Protein AF-T1AFM9-F1 (afdb_monomer)

pLDDT: mean 95.38, std 7.06, range [41.72, 98.5]

Foldseek 3Di:
DAADQVQQWWAAPQFIWHDDPNDIDGQLPDPCQCVPPPHHDNGRNVQVVVVVVDVFAEAEQHPVCVVVVNSVVSVVVCVVVVGPYYHYTDNDD

InterPro domains:
  IPR010737 Four-carbon acid sugar kinase, N-terminal domain [PF07005] (3-93)
  IPR037051 Four-carbon acid sugar kinase, N-terminal domain superfamily [G3DSA:3.40.50.10840] (1-93)

Nearest PDB structures (foldseek):
  5dmh-assembly2_B  TM=8.784E-01  e=3.897E-06  Cupriavidus necator H16
  1yzy-assembly2_B  TM=8.807E-01  e=3.113E-05  Haemophilus influenzae
  4xfm-assembly1_A  TM=8.669E-01  e=5.946E-04  Pectobacterium atrosepticum SCRI1043
  7ct6-assembly1_B-2  TM=3.939E-01  e=8.656E+00  Deinococcus metallilatus

Secondary structure (DSSP, 8-state):
---BGGGTEEEETTEEEEEETTEEEEGGG-TTTTT-SSS-----BHHHHHHTT----EEEE-HHHHHTT-HHHHHHHHHHTT-SEEEE-BS--

Sequence (93 aa):
MVAAPHLGRYLVFGNLFAVASGVVHRIDRHPTMRSHPVTPMYEADLRRHLA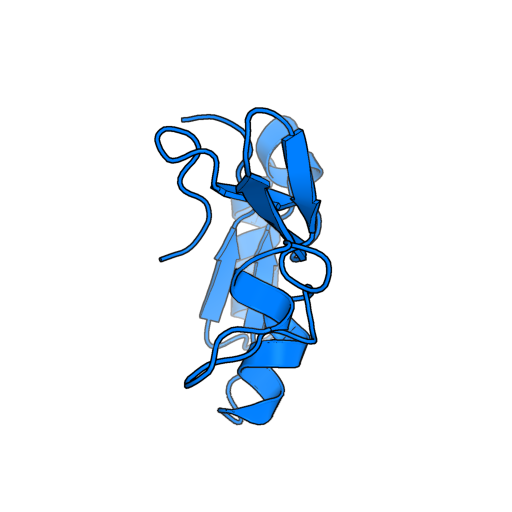AQTALRIGSVELPALARGTANDVLAACVAAGDQAVLFDGVSE

Radius of gyration: 14.0 Å; Cα contacts (8 Å, |Δi|>4): 162; chains: 1; bounding box: 30×32×34 Å

Solvent-accessible surface area (backbone atoms only — not comparable to full-atom values): 5201 Å² total; per-residue (Å²): 136,72,48,40,43,96,75,42,21,30,20,56,80,53,27,36,30,35,56,55,98,91,40,82,26,49,34,38,69,22,84,62,41,37,66,31,95,87,68,52,27,80,58,30,41,49,61,64,51,46,51,77,76,41,90,68,44,65,34,67,39,37,54,73,34,56,77,68,70,43,36,66,60,46,48,51,50,30,52,73,71,62,35,76,44,70,48,58,35,26,77,61,133

Organism: NCBI:txid410659

Mean predicted aligned error: 2.84 Å

Structure (mmCIF, N/CA/C/O backbone):
data_AF-T1AFM9-F1
#
_entry.id   AF-T1AFM9-F1
#
loop_
_atom_site.group_PDB
_atom_site.id
_atom_site.type_symbol
_atom_site.label_atom_id
_atom_site.label_alt_id
_atom_site.label_comp_id
_atom_site.label_asym_id
_atom_site.label_entity_id
_atom_site.label_seq_id
_atom_site.pdbx_PDB_ins_code
_atom_site.Cartn_x
_atom_site.Cartn_y
_atom_site.Cartn_z
_atom_site.occupancy
_atom_site.B_iso_or_equiv
_atom_site.auth_seq_id
_atom_site.auth_comp_id
_atom_site.auth_asym_id
_atom_site.auth_atom_id
_atom_site.pdbx_PDB_model_num
ATOM 1 N N . MET A 1 1 ? 2.973 -7.941 3.080 1.00 41.72 1 MET A N 1
ATOM 2 C CA . MET A 1 1 ? 4.171 -7.079 3.077 1.00 41.72 1 MET A CA 1
ATOM 3 C C . MET A 1 1 ? 3.763 -5.736 2.499 1.00 41.72 1 MET A C 1
ATOM 5 O O . MET A 1 1 ? 3.405 -5.684 1.328 1.00 41.72 1 MET A O 1
ATOM 9 N N . VAL A 1 2 ? 3.696 -4.714 3.354 1.00 66.62 2 VAL A N 1
ATOM 10 C CA . VAL A 1 2 ? 3.504 -3.299 2.974 1.00 66.62 2 VAL A CA 1
ATOM 11 C C . VAL A 1 2 ? 4.869 -2.742 2.502 1.00 66.62 2 VAL A C 1
ATOM 13 O O . VAL A 1 2 ? 5.789 -3.550 2.375 1.00 66.62 2 VAL A O 1
ATOM 16 N N . ALA A 1 3 ? 4.985 -1.457 2.131 1.00 78.75 3 ALA A N 1
ATOM 17 C CA . ALA A 1 3 ? 6.165 -0.833 1.506 1.00 78.75 3 ALA A CA 1
ATOM 18 C C . ALA A 1 3 ? 7.515 -1.464 1.911 1.00 78.75 3 ALA A C 1
ATOM 20 O O . ALA A 1 3 ? 7.786 -1.689 3.087 1.00 78.75 3 ALA A O 1
ATOM 21 N N . ALA A 1 4 ? 8.367 -1.734 0.921 1.00 92.00 4 ALA A N 1
ATOM 22 C CA . ALA A 1 4 ? 9.714 -2.268 1.109 1.00 92.00 4 ALA A CA 1
ATOM 23 C C . ALA A 1 4 ? 10.687 -1.450 0.243 1.00 92.00 4 ALA A C 1
ATOM 25 O O . ALA A 1 4 ? 11.028 -1.874 -0.868 1.00 92.00 4 ALA A O 1
ATOM 26 N N . PRO A 1 5 ? 11.096 -0.256 0.708 1.00 91.50 5 PRO A N 1
ATOM 27 C CA . PRO A 1 5 ? 11.875 0.691 -0.093 1.00 91.50 5 PRO A CA 1
ATOM 28 C C . PRO A 1 5 ? 13.205 0.129 -0.597 1.00 91.50 5 PRO A C 1
ATOM 30 O O . PRO A 1 5 ? 13.567 0.371 -1.746 1.00 91.50 5 PRO A O 1
ATOM 33 N N . HIS A 1 6 ? 13.875 -0.710 0.197 1.00 91.56 6 HIS A N 1
ATOM 34 C CA . HIS A 1 6 ? 15.095 -1.423 -0.203 1.00 91.56 6 HIS A CA 1
ATOM 35 C C . HIS A 1 6 ? 14.882 -2.401 -1.380 1.00 91.56 6 HIS A C 1
ATOM 37 O O . HIS A 1 6 ? 15.833 -2.741 -2.077 1.00 91.56 6 HIS A O 1
ATOM 43 N N . LEU A 1 7 ? 13.639 -2.828 -1.645 1.00 93.69 7 LEU A N 1
ATOM 44 C CA . LEU A 1 7 ? 13.248 -3.621 -2.822 1.00 93.69 7 LEU A CA 1
ATOM 45 C C . LEU A 1 7 ? 12.597 -2.771 -3.925 1.00 93.69 7 LEU A C 1
ATOM 47 O O . LEU A 1 7 ? 11.987 -3.323 -4.844 1.00 93.69 7 LEU A O 1
ATOM 51 N N . GLY A 1 8 ? 12.646 -1.441 -3.817 1.00 95.56 8 GLY A N 1
ATOM 52 C CA . GLY A 1 8 ? 11.980 -0.533 -4.748 1.00 95.56 8 GLY A CA 1
ATOM 53 C C . GLY A 1 8 ? 10.454 -0.634 -4.708 1.00 95.56 8 GLY A C 1
ATOM 54 O O . GLY A 1 8 ? 9.812 -0.464 -5.742 1.00 95.56 8 GLY A O 1
ATOM 55 N N . ARG A 1 9 ? 9.864 -0.969 -3.551 1.00 96.69 9 ARG A N 1
ATOM 56 C CA . ARG A 1 9 ? 8.408 -1.028 -3.352 1.00 96.69 9 ARG A CA 1
ATOM 57 C C . ARG A 1 9 ? 7.975 0.078 -2.408 1.00 96.69 9 ARG A C 1
ATOM 59 O O . ARG A 1 9 ? 8.432 0.121 -1.269 1.00 96.69 9 ARG A O 1
ATOM 66 N N . TYR A 1 10 ? 7.051 0.912 -2.853 1.00 97.50 10 TYR A N 1
ATOM 67 C CA . TYR A 1 10 ? 6.620 2.094 -2.113 1.00 97.50 10 TYR A CA 1
ATOM 68 C C . TYR A 1 10 ? 5.108 2.097 -1.958 1.00 97.50 10 TYR A C 1
ATOM 70 O O . TYR A 1 10 ? 4.393 1.643 -2.853 1.00 97.50 10 TYR A O 1
ATOM 78 N N . LEU A 1 11 ? 4.625 2.625 -0.840 1.00 97.31 11 LEU A N 1
ATOM 79 C CA . LEU A 1 11 ? 3.206 2.878 -0.631 1.00 97.31 11 LEU A CA 1
ATOM 80 C C . LEU A 1 11 ? 3.007 4.372 -0.403 1.00 97.31 11 LEU A C 1
ATOM 82 O O . LEU A 1 11 ? 3.641 4.950 0.478 1.00 97.31 11 LEU A O 1
ATOM 86 N N . VAL A 1 12 ? 2.171 4.989 -1.234 1.00 97.19 12 VAL A N 1
ATOM 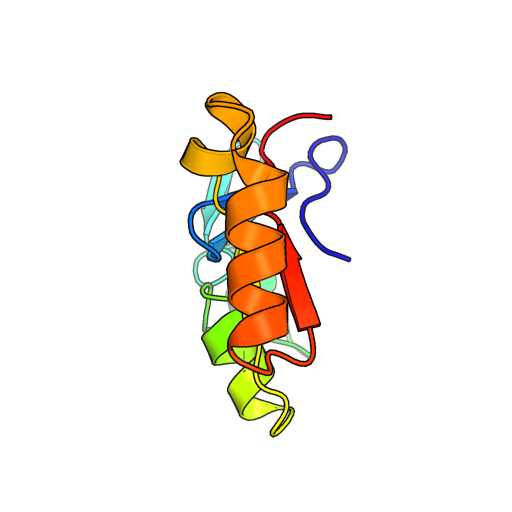87 C CA . VAL A 1 12 ? 1.903 6.429 -1.192 1.00 97.19 12 VAL A CA 1
ATOM 88 C C . VAL A 1 12 ? 0.408 6.649 -1.352 1.00 97.19 12 VAL A C 1
ATOM 90 O O . VAL A 1 12 ? -0.166 6.253 -2.367 1.00 97.19 12 VAL A O 1
ATOM 93 N N . PHE A 1 13 ? -0.225 7.262 -0.355 1.00 97.25 13 PHE A N 1
ATOM 94 C CA . PHE A 1 13 ? -1.673 7.444 -0.261 1.00 97.25 13 PHE A CA 1
ATOM 95 C C . PHE A 1 13 ? -2.425 6.122 -0.491 1.00 97.25 13 PHE A C 1
ATOM 97 O O . PHE A 1 13 ? -3.342 6.035 -1.313 1.00 97.25 13 PHE A O 1
ATOM 104 N N . GLY A 1 14 ? -1.936 5.042 0.133 1.00 96.56 14 GLY A N 1
ATOM 105 C CA . GLY A 1 14 ? -2.479 3.686 -0.010 1.00 96.56 14 GLY A CA 1
ATOM 106 C C . GLY A 1 14 ? -2.257 3.017 -1.374 1.00 96.56 14 GLY A C 1
ATOM 107 O O . GLY A 1 14 ? -2.656 1.865 -1.553 1.00 96.56 14 GLY A O 1
ATOM 108 N N . ASN A 1 15 ? -1.617 3.694 -2.333 1.00 97.94 15 ASN A N 1
ATOM 109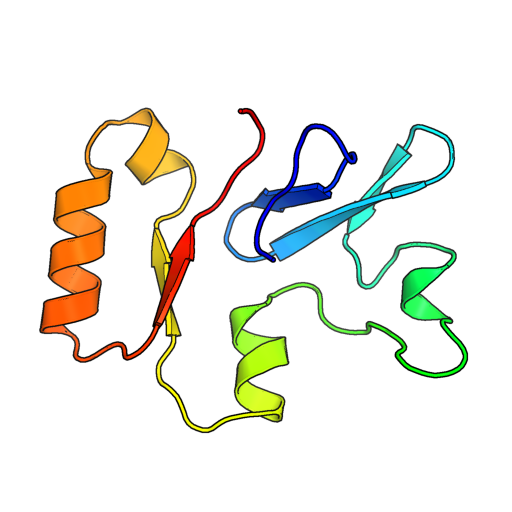 C CA . ASN A 1 15 ? -1.326 3.143 -3.654 1.00 97.94 15 ASN A CA 1
ATOM 110 C C . ASN A 1 15 ? 0.045 2.465 -3.669 1.00 97.94 15 ASN A C 1
ATOM 112 O O . ASN A 1 15 ? 1.041 3.068 -3.266 1.00 97.94 15 ASN A O 1
ATOM 116 N N . LEU A 1 16 ? 0.104 1.226 -4.163 1.00 97.69 16 LEU A N 1
ATOM 117 C CA . LEU A 1 16 ? 1.340 0.455 -4.284 1.00 97.69 16 LEU A CA 1
ATOM 118 C C . LEU A 1 16 ? 2.090 0.795 -5.577 1.00 97.69 16 LEU A C 1
ATOM 120 O O . LEU A 1 16 ? 1.5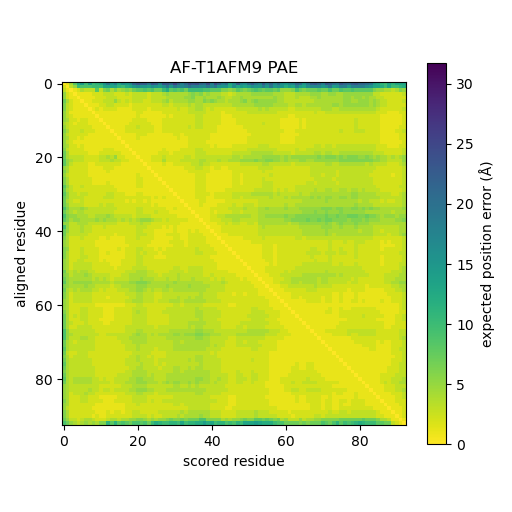41 0.746 -6.682 1.00 97.69 16 LEU A O 1
ATOM 124 N N . PHE A 1 17 ? 3.381 1.061 -5.423 1.00 98.00 17 PHE A N 1
ATOM 125 C CA . PHE A 1 17 ? 4.337 1.283 -6.496 1.00 98.00 17 PHE A CA 1
ATOM 126 C C . PHE A 1 17 ? 5.478 0.269 -6.413 1.00 98.00 17 PHE A C 1
ATOM 128 O O . PHE A 1 17 ? 5.853 -0.171 -5.324 1.00 98.00 17 PHE A O 1
ATOM 135 N N . ALA A 1 18 ? 6.044 -0.088 -7.563 1.00 97.56 18 ALA A N 1
ATOM 136 C CA . ALA A 1 18 ? 7.197 -0.973 -7.665 1.00 97.56 18 ALA A CA 1
ATOM 137 C C . ALA A 1 18 ? 8.118 -0.555 -8.821 1.00 97.56 18 ALA A C 1
ATOM 139 O O . ALA A 1 18 ? 7.649 -0.055 -9.848 1.00 97.56 18 ALA A O 1
ATOM 140 N N . VAL A 1 19 ? 9.425 -0.760 -8.650 1.00 97.75 19 VAL A N 1
ATOM 141 C CA . VAL A 1 19 ? 10.437 -0.466 -9.673 1.00 97.75 19 VAL A CA 1
ATOM 142 C C . VAL A 1 19 ? 10.511 -1.581 -10.720 1.00 97.75 19 VAL A C 1
ATOM 144 O O . VAL A 1 19 ? 10.661 -2.751 -10.379 1.00 97.75 19 VAL A O 1
ATOM 147 N N . ALA A 1 20 ? 10.507 -1.197 -11.998 1.00 96.88 20 ALA A N 1
ATOM 148 C CA . ALA A 1 20 ? 10.895 -2.038 -13.127 1.00 96.88 20 ALA A CA 1
ATOM 149 C C . ALA A 1 20 ? 11.928 -1.297 -13.976 1.00 96.88 20 ALA A C 1
ATOM 151 O O . ALA A 1 20 ? 11.701 -0.156 -14.368 1.00 96.88 20 ALA A O 1
ATOM 152 N N . SER A 1 21 ? 13.064 -1.937 -14.262 1.00 95.19 21 SER A N 1
ATOM 153 C CA . SER A 1 21 ? 14.123 -1.356 -15.105 1.00 95.19 21 SER A CA 1
ATOM 154 C C . SER A 1 21 ? 14.543 0.064 -14.678 1.00 95.19 21 SER A C 1
ATOM 156 O O . SER A 1 21 ? 14.761 0.933 -15.516 1.00 95.19 21 SER A O 1
ATOM 158 N N . GLY A 1 22 ? 14.613 0.312 -13.364 1.00 95.88 22 GLY A N 1
ATOM 159 C CA . GLY A 1 22 ? 14.980 1.613 -12.789 1.00 95.88 22 GLY A CA 1
ATOM 160 C C . GLY A 1 22 ? 13.863 2.665 -12.761 1.00 95.88 22 GLY A C 1
ATOM 161 O O . GLY A 1 22 ? 14.088 3.759 -12.254 1.00 95.88 22 GLY A O 1
ATOM 162 N N . VAL A 1 23 ? 12.661 2.353 -13.253 1.00 97.75 23 VAL A N 1
ATOM 163 C CA . VAL A 1 23 ? 11.513 3.270 -13.271 1.00 97.75 23 VAL A CA 1
ATOM 164 C C . VAL A 1 23 ? 10.462 2.823 -12.262 1.00 97.75 23 VAL A C 1
ATOM 166 O O . VAL A 1 23 ? 10.122 1.645 -12.181 1.00 97.75 23 VAL A O 1
ATOM 169 N N . VAL A 1 24 ? 9.926 3.766 -11.487 1.00 97.94 24 VAL A N 1
ATOM 170 C CA . VAL A 1 24 ? 8.826 3.504 -10.551 1.00 97.94 24 VAL A CA 1
ATOM 171 C C . VAL A 1 24 ? 7.501 3.484 -11.309 1.00 97.94 24 VAL A C 1
ATOM 173 O O . VAL A 1 24 ? 7.125 4.461 -11.955 1.00 97.94 24 VAL A O 1
ATOM 176 N N . HIS A 1 25 ? 6.756 2.390 -11.181 1.00 98.31 25 HIS A N 1
ATOM 177 C CA . HIS A 1 25 ? 5.412 2.247 -11.733 1.00 98.31 25 HIS A CA 1
ATOM 178 C C . HIS A 1 25 ? 4.399 2.065 -10.609 1.00 98.31 25 HIS A C 1
ATOM 180 O O . HIS A 1 25 ? 4.680 1.371 -9.632 1.00 98.31 25 HIS A O 1
ATOM 186 N N . ARG A 1 26 ? 3.179 2.592 -10.776 1.00 98.06 26 ARG A N 1
ATOM 187 C CA . ARG A 1 26 ? 2.041 2.042 -10.025 1.00 98.06 26 ARG A CA 1
ATOM 188 C C . ARG A 1 26 ? 1.902 0.563 -10.366 1.00 98.06 26 ARG A C 1
ATOM 190 O O . ARG A 1 26 ? 2.085 0.187 -11.526 1.00 98.06 26 ARG A O 1
ATOM 197 N N . ILE A 1 27 ? 1.571 -0.263 -9.381 1.00 97.81 27 ILE A N 1
ATOM 198 C CA . ILE A 1 27 ? 1.553 -1.721 -9.548 1.00 97.81 27 ILE A CA 1
ATOM 199 C C . ILE A 1 27 ? 0.581 -2.176 -10.651 1.00 97.81 27 ILE A C 1
ATOM 201 O O . ILE A 1 27 ? 0.886 -3.117 -11.378 1.00 97.81 27 ILE A O 1
ATOM 205 N N . ASP A 1 28 ? -0.519 -1.442 -10.851 1.00 97.69 28 ASP A N 1
ATOM 206 C CA . ASP A 1 28 ? -1.521 -1.671 -11.900 1.00 97.69 28 ASP A CA 1
ATOM 207 C C . ASP A 1 28 ? -1.052 -1.303 -13.319 1.00 97.69 28 ASP A C 1
ATOM 209 O O . ASP A 1 28 ? -1.696 -1.642 -14.312 1.00 97.69 28 ASP A O 1
ATOM 213 N N . ARG A 1 29 ? 0.086 -0.612 -13.434 1.00 97.94 29 ARG A N 1
ATOM 214 C CA . ARG A 1 29 ? 0.744 -0.234 -14.696 1.00 97.94 29 ARG A CA 1
ATOM 215 C C . ARG A 1 29 ? 2.135 -0.841 -14.851 1.00 97.94 29 ARG A C 1
ATOM 217 O O . ARG A 1 29 ? 2.794 -0.599 -15.859 1.00 97.94 29 ARG A O 1
ATOM 224 N N . HIS A 1 30 ? 2.594 -1.602 -13.865 1.00 98.06 30 HIS A N 1
ATOM 225 C CA . HIS A 1 30 ? 3.908 -2.222 -13.884 1.00 98.06 30 HIS A CA 1
ATOM 226 C C . HIS A 1 30 ? 3.960 -3.294 -14.987 1.00 98.06 30 HIS A C 1
ATOM 228 O O . HIS A 1 30 ? 3.058 -4.136 -15.045 1.00 98.06 30 HIS A O 1
ATOM 234 N N . PRO A 1 31 ? 5.015 -3.325 -15.827 1.00 97.12 31 PRO A N 1
ATOM 235 C CA . PRO A 1 31 ? 5.062 -4.166 -17.028 1.00 97.12 31 PRO A CA 1
ATOM 236 C C . PRO A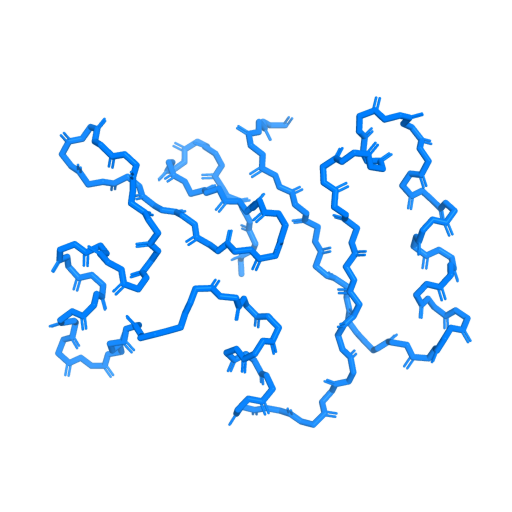 1 31 ? 4.874 -5.658 -16.723 1.00 97.12 31 PRO A C 1
ATOM 238 O O . PRO A 1 31 ? 4.124 -6.339 -17.412 1.00 97.12 31 PRO A O 1
ATOM 241 N N . THR A 1 32 ? 5.493 -6.148 -15.644 1.00 96.31 32 THR A N 1
ATOM 242 C CA . THR A 1 32 ? 5.325 -7.536 -15.185 1.00 96.31 32 THR A CA 1
ATOM 243 C C . THR A 1 32 ? 4.033 -7.767 -14.396 1.00 96.31 32 THR A C 1
ATOM 245 O O . THR A 1 32 ? 3.315 -8.717 -14.679 1.00 96.31 32 THR A O 1
ATOM 248 N N . MET A 1 33 ? 3.717 -6.927 -13.402 1.00 97.06 33 MET A N 1
ATOM 249 C CA . MET A 1 33 ? 2.636 -7.217 -12.450 1.00 97.06 33 MET A CA 1
ATOM 250 C C . MET A 1 33 ? 1.240 -7.045 -13.044 1.00 97.06 33 MET A C 1
ATOM 252 O O . MET A 1 33 ? 0.359 -7.834 -12.721 1.00 97.06 33 MET A O 1
ATOM 256 N N . ARG A 1 34 ? 1.033 -6.087 -13.956 1.00 96.94 34 ARG A N 1
ATOM 257 C CA . ARG A 1 34 ? -0.256 -5.919 -14.648 1.00 96.94 34 ARG A CA 1
ATOM 258 C C . ARG A 1 34 ? -0.625 -7.139 -15.497 1.00 96.94 34 ARG A C 1
ATOM 260 O O . ARG A 1 34 ? -1.793 -7.501 -15.582 1.00 96.94 34 ARG A O 1
ATOM 267 N N . SER A 1 35 ? 0.375 -7.761 -16.117 1.00 96.25 35 SER A N 1
ATOM 268 C CA . SER A 1 35 ? 0.215 -8.895 -17.036 1.00 96.25 35 SER A CA 1
ATOM 269 C C . SER A 1 35 ? 0.678 -10.219 -16.422 1.00 96.25 35 SER A C 1
ATOM 271 O O . SER A 1 35 ? 0.965 -11.165 -17.154 1.00 96.25 35 SER A O 1
ATOM 273 N N . HIS A 1 36 ? 0.803 -10.290 -15.091 1.00 96.38 36 HIS A N 1
ATOM 274 C CA . HIS A 1 36 ? 1.311 -11.487 -14.430 1.00 96.38 36 HIS A CA 1
ATOM 275 C C . HIS A 1 36 ? 0.367 -12.671 -14.705 1.00 96.38 36 HIS A C 1
ATOM 277 O O . HIS A 1 36 ? -0.838 -12.531 -14.496 1.00 96.38 36 HIS A O 1
ATOM 283 N N . PRO A 1 37 ? 0.874 -13.840 -15.136 1.00 95.38 37 PRO A N 1
ATOM 284 C CA . PRO A 1 37 ? 0.026 -14.928 -15.629 1.00 95.38 37 PRO A CA 1
ATOM 285 C C . PRO A 1 37 ? -0.852 -15.571 -14.548 1.00 95.38 37 PRO A C 1
ATOM 287 O O . PRO A 1 37 ? -1.836 -16.224 -14.875 1.00 95.38 37 PRO A O 1
ATOM 290 N N . VAL A 1 38 ? -0.498 -15.402 -13.270 1.00 96.81 38 VAL A N 1
ATOM 291 C CA . VAL A 1 38 ? -1.208 -16.025 -12.138 1.00 96.81 38 VAL A CA 1
ATOM 292 C C . VAL A 1 38 ? -1.915 -14.996 -11.258 1.00 96.81 38 VAL A C 1
ATOM 294 O O . VAL A 1 38 ? -2.991 -15.252 -10.734 1.00 96.81 38 VAL A O 1
ATOM 297 N N . THR A 1 39 ? -1.314 -13.821 -11.080 1.00 93.62 39 THR A N 1
ATOM 298 C CA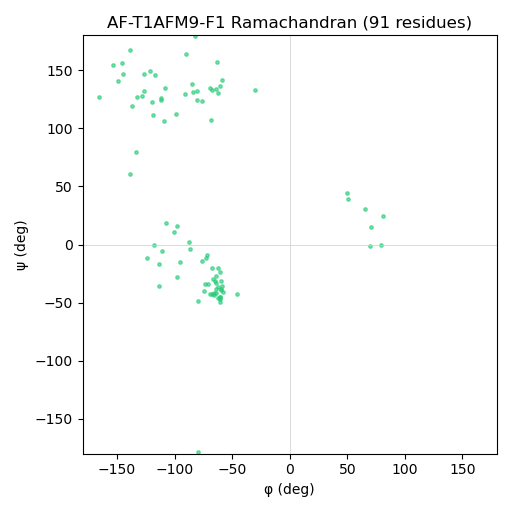 . THR A 1 39 ? -1.759 -12.812 -10.102 1.00 93.62 39 THR A CA 1
ATOM 299 C C . THR A 1 39 ? -1.673 -11.413 -10.707 1.00 93.62 39 THR A C 1
ATOM 301 O O . THR A 1 39 ? -0.869 -10.592 -10.250 1.00 93.62 39 THR A O 1
ATOM 304 N N . PRO A 1 40 ? -2.413 -11.148 -11.795 1.00 95.56 40 PRO A N 1
ATOM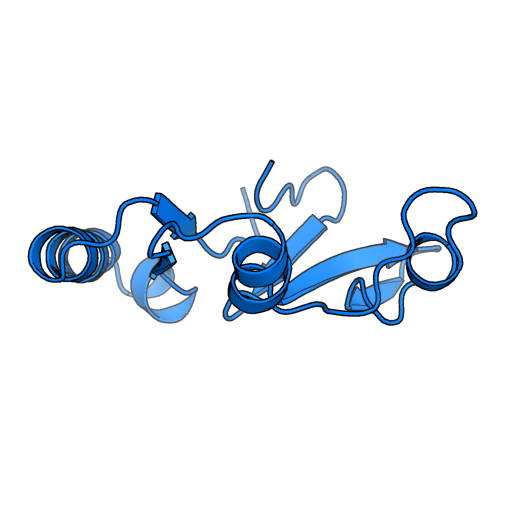 305 C CA . PRO A 1 40 ? -2.364 -9.848 -12.430 1.00 95.56 40 PRO A CA 1
ATOM 306 C C . PRO A 1 40 ? -2.897 -8.771 -11.477 1.00 95.56 40 PRO A C 1
ATOM 308 O O . PRO A 1 40 ? -3.938 -8.933 -10.841 1.00 95.56 40 PRO A O 1
ATOM 311 N N . MET A 1 41 ? -2.171 -7.662 -11.373 1.00 96.62 41 MET A N 1
ATOM 312 C CA . MET A 1 41 ? -2.560 -6.511 -10.564 1.00 96.62 41 MET A CA 1
ATOM 313 C C . MET A 1 41 ? -3.196 -5.452 -11.458 1.00 96.62 41 MET A C 1
ATOM 315 O O . MET A 1 41 ? -2.518 -4.849 -12.285 1.00 96.62 41 MET A O 1
ATOM 319 N N . TYR A 1 42 ? -4.495 -5.215 -11.281 1.00 96.81 42 TYR A N 1
ATOM 320 C CA . TYR A 1 42 ? -5.252 -4.181 -12.004 1.00 96.81 42 TYR A CA 1
ATOM 321 C C . TYR A 1 42 ? -5.689 -3.010 -11.117 1.00 96.81 42 TYR A C 1
ATOM 323 O O . TYR A 1 42 ? -6.236 -2.032 -11.615 1.00 96.81 42 TYR A O 1
ATOM 331 N N . GLU A 1 43 ? -5.450 -3.111 -9.812 1.00 97.50 43 GLU A N 1
ATOM 332 C CA . GLU A 1 43 ? -5.760 -2.087 -8.819 1.00 97.50 43 GLU A CA 1
ATOM 333 C C . GLU A 1 43 ? -4.486 -1.785 -8.029 1.00 97.50 43 GLU A C 1
ATOM 335 O O . GLU A 1 43 ? -3.784 -2.703 -7.601 1.00 97.50 43 GLU A O 1
ATOM 340 N N . ALA A 1 44 ? -4.177 -0.500 -7.874 1.00 97.69 44 ALA A N 1
ATOM 341 C CA . ALA A 1 44 ? -3.026 -0.038 -7.114 1.00 97.69 44 ALA A CA 1
ATOM 342 C C . ALA A 1 44 ? -3.386 0.393 -5.694 1.00 97.69 44 ALA A C 1
ATOM 344 O O . ALA A 1 44 ? -2.533 0.276 -4.816 1.00 97.69 44 ALA A O 1
ATOM 345 N N . ASP A 1 45 ? -4.615 0.857 -5.456 1.00 97.19 45 ASP A N 1
ATOM 346 C CA . ASP A 1 45 ? -5.116 1.148 -4.115 1.00 97.19 45 ASP A CA 1
ATOM 347 C C . ASP A 1 45 ? -5.278 -0.168 -3.346 1.00 97.19 45 ASP A C 1
ATOM 349 O O . ASP A 1 45 ? -6.188 -0.966 -3.599 1.00 97.19 45 ASP A O 1
ATOM 353 N N . LEU A 1 46 ? -4.385 -0.403 -2.384 1.00 95.69 46 LEU A N 1
ATOM 354 C CA . LEU A 1 46 ? -4.376 -1.649 -1.625 1.00 95.69 46 LEU A CA 1
ATOM 355 C C . LEU A 1 46 ? -5.640 -1.839 -0.792 1.00 95.69 46 LEU A C 1
ATOM 357 O O . LEU A 1 46 ? -6.025 -2.981 -0.560 1.00 95.69 46 LEU A O 1
ATOM 361 N N . ARG A 1 47 ? -6.321 -0.768 -0.369 1.00 95.06 47 ARG A N 1
ATOM 362 C CA . ARG A 1 47 ? -7.573 -0.911 0.386 1.00 95.06 47 ARG A CA 1
ATOM 363 C C . ARG A 1 47 ? -8.671 -1.451 -0.514 1.00 95.06 47 ARG A C 1
ATOM 365 O O . ARG A 1 47 ? -9.380 -2.366 -0.110 1.00 95.06 47 ARG A O 1
ATOM 372 N N . ARG A 1 48 ? -8.772 -0.952 -1.749 1.00 96.06 48 ARG A N 1
ATOM 373 C CA . ARG A 1 48 ? -9.723 -1.477 -2.744 1.00 96.06 48 ARG A CA 1
ATOM 374 C C . ARG A 1 48 ? -9.382 -2.900 -3.159 1.00 96.06 48 ARG A C 1
ATOM 376 O O . ARG A 1 48 ? -10.270 -3.744 -3.218 1.00 96.06 48 ARG A O 1
ATOM 383 N N . HIS A 1 49 ? -8.101 -3.175 -3.402 1.00 95.81 49 HIS A N 1
ATOM 384 C CA . HIS A 1 49 ? -7.646 -4.513 -3.762 1.00 95.81 49 HIS A CA 1
ATOM 385 C C . HIS A 1 49 ? -7.964 -5.538 -2.663 1.00 95.81 49 HIS A C 1
ATOM 387 O O . HIS A 1 49 ? -8.520 -6.596 -2.949 1.00 95.81 49 HIS A O 1
ATOM 393 N N . LEU A 1 50 ? -7.666 -5.213 -1.401 1.00 94.88 50 LEU A N 1
ATOM 394 C CA . LEU A 1 50 ? -7.944 -6.092 -0.265 1.00 94.88 50 LEU A CA 1
ATOM 395 C C . LEU A 1 50 ? -9.444 -6.197 0.034 1.00 94.88 50 LEU A C 1
ATOM 397 O O . LEU A 1 50 ? -9.901 -7.280 0.384 1.00 94.88 50 LEU A O 1
ATOM 401 N N . ALA A 1 51 ? -10.234 -5.139 -0.172 1.00 94.81 51 ALA A N 1
ATOM 402 C CA . ALA A 1 51 ? -11.691 -5.194 -0.015 1.00 94.81 51 ALA A CA 1
ATOM 403 C C . ALA A 1 51 ? -12.365 -6.203 -0.966 1.00 94.81 51 ALA A C 1
ATOM 405 O O . ALA A 1 51 ? -13.440 -6.713 -0.665 1.00 94.81 51 ALA A O 1
ATOM 406 N N . ALA A 1 52 ? -11.732 -6.539 -2.096 1.00 94.56 52 ALA A N 1
ATOM 407 C CA . ALA A 1 52 ? -12.205 -7.608 -2.977 1.00 94.56 52 ALA A CA 1
ATOM 408 C C . ALA A 1 52 ? -11.902 -9.027 -2.444 1.00 94.56 52 ALA A C 1
ATOM 410 O O . ALA A 1 52 ? -12.442 -10.002 -2.959 1.00 94.56 52 ALA A O 1
ATOM 411 N N . GLN A 1 53 ? -11.031 -9.155 -1.439 1.00 95.19 53 GLN A N 1
ATOM 412 C CA . GLN A 1 53 ? -10.550 -10.429 -0.886 1.00 95.19 53 GLN A CA 1
ATOM 413 C C . GLN A 1 53 ? -11.014 -10.667 0.554 1.00 95.19 53 GLN A C 1
ATOM 415 O O . GLN A 1 53 ? -10.930 -11.785 1.058 1.00 95.19 53 GLN A O 1
ATOM 420 N N . THR A 1 54 ? -11.476 -9.624 1.240 1.00 96.19 54 THR A N 1
ATOM 421 C CA . THR A 1 54 ? -11.907 -9.699 2.631 1.00 96.19 54 THR A CA 1
ATOM 422 C C . THR A 1 54 ? -12.934 -8.621 2.963 1.00 96.19 54 THR A C 1
ATOM 424 O O . THR A 1 54 ? -12.956 -7.557 2.353 1.00 96.19 54 THR A O 1
ATOM 427 N N . ALA A 1 55 ? -13.765 -8.887 3.972 1.00 96.25 55 ALA A N 1
ATOM 428 C CA . ALA A 1 55 ? -14.720 -7.925 4.523 1.00 96.25 55 ALA A CA 1
ATOM 429 C C . ALA A 1 55 ? -14.116 -7.040 5.631 1.00 96.25 55 ALA A C 1
ATOM 431 O O . ALA A 1 55 ? -14.833 -6.242 6.235 1.00 96.25 55 ALA A O 1
ATOM 432 N N . LEU A 1 56 ? -12.822 -7.203 5.938 1.00 96.38 56 LEU A N 1
ATOM 433 C CA . LEU A 1 56 ? -12.162 -6.411 6.973 1.00 96.38 56 LEU A CA 1
ATOM 434 C C . LEU A 1 56 ? -12.209 -4.921 6.632 1.00 96.38 56 LEU A C 1
ATOM 436 O O . LEU A 1 56 ? -11.913 -4.513 5.508 1.00 96.38 56 LEU A O 1
ATOM 440 N N . ARG A 1 57 ? -12.5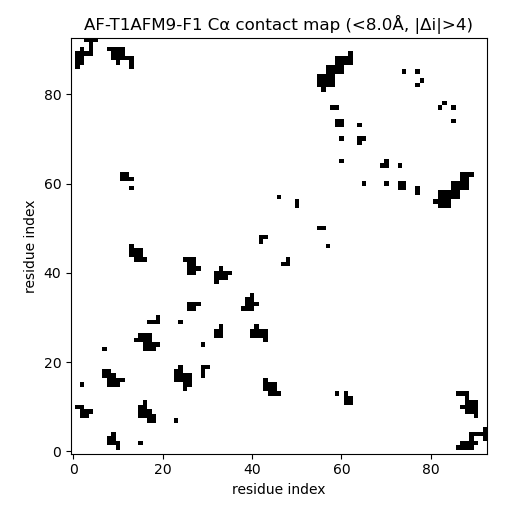08 -4.095 7.634 1.00 95.62 57 ARG A N 1
ATOM 441 C CA . ARG A 1 57 ? -12.340 -2.643 7.522 1.00 95.62 57 ARG A CA 1
ATOM 442 C C . ARG A 1 57 ? -10.863 -2.285 7.642 1.00 95.62 57 ARG A C 1
ATOM 444 O O . ARG A 1 57 ? -10.229 -2.648 8.630 1.00 95.62 57 ARG A O 1
ATOM 451 N N . ILE A 1 58 ? -10.320 -1.593 6.642 1.00 97.06 58 ILE A N 1
ATOM 452 C CA . ILE A 1 58 ? -8.892 -1.266 6.564 1.00 97.06 58 ILE A CA 1
ATOM 453 C C . ILE A 1 58 ? -8.710 0.252 6.570 1.00 97.06 58 ILE A C 1
ATOM 455 O O . ILE A 1 58 ? -9.066 0.930 5.601 1.00 97.06 58 ILE A O 1
ATOM 459 N N . GLY A 1 59 ? -8.137 0.760 7.659 1.00 97.19 59 GLY A N 1
ATOM 460 C CA . GLY A 1 59 ? -7.719 2.150 7.809 1.00 97.19 59 GLY A CA 1
ATOM 461 C C . GLY A 1 59 ? -6.354 2.419 7.175 1.00 97.19 59 GLY A C 1
ATOM 462 O O . GLY A 1 59 ? -5.699 1.516 6.642 1.00 97.19 59 GLY A O 1
ATOM 463 N N . SER A 1 60 ? -5.892 3.665 7.245 1.00 97.25 60 SER A N 1
ATOM 464 C CA . SER A 1 60 ? -4.584 4.048 6.709 1.00 97.25 60 SER A CA 1
ATOM 465 C C . SER A 1 60 ? -3.937 5.196 7.474 1.00 97.25 60 SER A C 1
ATOM 467 O O . SER A 1 60 ? -4.587 6.182 7.808 1.00 97.25 60 SER A O 1
ATOM 469 N N . VAL A 1 61 ? -2.626 5.090 7.663 1.00 97.81 61 VAL A N 1
ATOM 470 C CA . VAL A 1 61 ? -1.734 6.156 8.112 1.00 97.81 61 VAL A CA 1
ATOM 471 C C . VAL A 1 61 ? -0.857 6.550 6.924 1.00 97.81 61 VAL A C 1
ATOM 473 O O . VAL A 1 61 ? 0.035 5.809 6.511 1.00 97.81 61 VAL A O 1
ATOM 476 N N . GLU A 1 62 ? -1.147 7.712 6.346 1.00 97.12 62 GLU A N 1
ATOM 477 C CA . GLU A 1 62 ? -0.500 8.186 5.119 1.00 97.12 62 GLU A CA 1
ATOM 478 C C . GLU A 1 62 ? 0.768 9.013 5.396 1.00 97.12 62 GLU A C 1
ATOM 480 O O . GLU A 1 62 ? 0.968 9.530 6.503 1.00 97.12 62 GLU A O 1
ATOM 485 N N . LEU A 1 63 ? 1.602 9.202 4.363 1.00 96.88 63 LEU A N 1
ATOM 486 C CA . LEU A 1 63 ? 2.874 9.942 4.454 1.00 96.88 63 LEU A CA 1
ATOM 487 C C . LEU A 1 63 ? 2.788 11.283 5.202 1.00 96.88 63 LEU A C 1
ATOM 489 O O . LEU A 1 63 ? 3.687 11.556 5.997 1.00 96.88 63 LEU A O 1
ATOM 493 N N . PRO A 1 64 ? 1.759 12.139 5.016 1.00 97.69 64 PRO A N 1
ATOM 494 C CA . PRO A 1 64 ? 1.734 13.426 5.699 1.00 97.69 64 PRO A CA 1
ATOM 495 C C . PRO A 1 64 ? 1.587 13.306 7.220 1.00 97.69 64 PRO A C 1
ATOM 497 O O . PRO A 1 64 ? 2.084 14.172 7.936 1.00 97.69 64 PRO A O 1
ATOM 500 N N . ALA A 1 65 ? 0.921 12.261 7.721 1.00 97.88 65 ALA A N 1
ATOM 501 C CA . ALA A 1 65 ? 0.804 12.009 9.157 1.00 97.88 65 ALA A CA 1
ATOM 502 C C . ALA A 1 65 ? 2.122 11.481 9.738 1.00 97.88 65 ALA A C 1
ATOM 504 O O . ALA A 1 65 ? 2.544 11.918 10.809 1.00 97.88 65 ALA A O 1
ATOM 505 N N . LEU A 1 66 ? 2.805 10.603 8.997 1.00 95.81 66 LEU A N 1
ATOM 506 C CA . LEU A 1 66 ? 4.142 10.114 9.344 1.00 95.81 66 LEU A CA 1
ATOM 507 C C . LEU A 1 66 ? 5.150 11.270 9.401 1.00 95.81 66 LEU A C 1
ATOM 509 O O . LEU A 1 66 ? 5.822 11.454 10.411 1.00 95.81 66 LEU A O 1
ATOM 513 N N . ALA A 1 67 ? 5.186 12.111 8.365 1.00 96.31 67 ALA A N 1
ATOM 514 C CA . ALA A 1 67 ? 6.113 13.237 8.263 1.00 96.31 67 ALA A CA 1
ATOM 515 C C . ALA A 1 67 ? 5.883 14.322 9.329 1.00 96.31 67 ALA A C 1
ATOM 517 O O . ALA A 1 67 ? 6.827 14.988 9.745 1.00 96.31 67 ALA A O 1
ATOM 518 N N . ARG A 1 68 ? 4.635 14.514 9.775 1.00 97.69 68 ARG A N 1
ATOM 519 C CA . ARG A 1 68 ? 4.286 15.479 10.831 1.00 97.69 68 ARG A CA 1
ATOM 520 C C . ARG A 1 68 ? 4.421 14.922 12.249 1.00 97.69 68 ARG A C 1
ATOM 522 O O . ARG A 1 68 ? 4.199 15.667 13.197 1.00 97.69 68 ARG A O 1
ATOM 529 N N . GLY A 1 69 ? 4.745 13.638 12.407 1.00 97.12 69 GLY A N 1
ATOM 530 C CA . GLY A 1 69 ? 4.783 12.983 13.717 1.00 97.12 69 GLY A CA 1
ATOM 531 C C . GLY A 1 69 ? 3.402 12.759 14.347 1.00 97.12 69 GLY A C 1
ATOM 532 O O . GLY A 1 69 ? 3.319 12.445 15.528 1.00 97.12 69 GLY A O 1
ATOM 533 N N . THR A 1 70 ? 2.317 12.878 13.575 1.00 98.31 70 THR A N 1
ATOM 534 C CA . THR A 1 70 ? 0.927 12.687 14.038 1.00 98.31 70 THR A CA 1
ATOM 535 C C . THR A 1 70 ? 0.393 11.287 13.714 1.00 98.31 70 THR A C 1
ATOM 537 O O . THR A 1 70 ? -0.814 11.053 13.710 1.00 98.31 70 THR A O 1
ATOM 540 N N . ALA A 1 71 ? 1.278 10.341 13.388 1.00 97.62 71 ALA A N 1
ATOM 541 C CA . ALA A 1 71 ? 0.912 8.974 13.022 1.00 97.62 71 ALA A CA 1
ATOM 542 C C . ALA A 1 71 ? 0.140 8.248 14.134 1.00 97.62 71 ALA A C 1
ATOM 544 O O . ALA A 1 71 ? -0.818 7.539 13.842 1.00 97.62 71 ALA A O 1
ATOM 545 N N . ASN A 1 72 ? 0.516 8.469 15.398 1.00 98.38 72 ASN A N 1
ATOM 546 C CA . ASN A 1 72 ? -0.167 7.871 16.547 1.00 98.38 72 ASN A CA 1
ATOM 547 C C . ASN A 1 72 ? -1.615 8.362 16.680 1.00 98.38 72 ASN A C 1
ATOM 549 O O . ASN A 1 72 ? -2.495 7.555 16.965 1.00 98.38 72 ASN A O 1
ATOM 553 N N . ASP A 1 73 ? -1.878 9.644 16.414 1.00 98.50 73 ASP A N 1
ATOM 554 C CA . ASP A 1 73 ? -3.230 10.211 16.482 1.00 98.50 73 ASP A CA 1
ATOM 555 C C . ASP A 1 73 ? -4.126 9.634 15.381 1.00 98.50 73 ASP A C 1
ATOM 557 O O . ASP A 1 73 ? -5.268 9.248 15.630 1.00 98.50 73 ASP A O 1
ATOM 561 N N . VAL A 1 74 ? -3.590 9.514 14.161 1.00 98.44 74 VAL A N 1
ATOM 562 C CA . VAL A 1 74 ? -4.309 8.901 13.033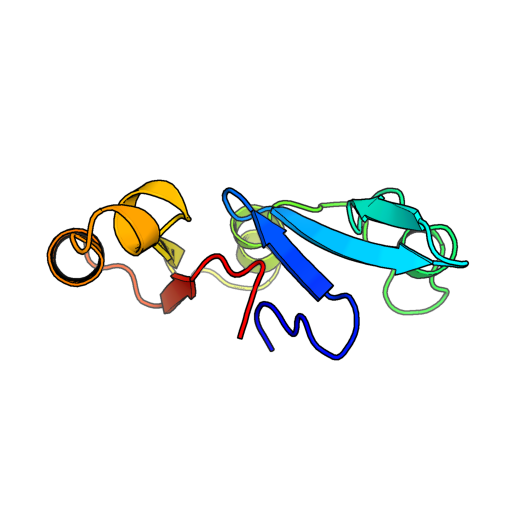 1.00 98.44 74 VAL A CA 1
ATOM 563 C C . VAL A 1 74 ? -4.551 7.414 13.286 1.00 98.44 74 VAL A C 1
ATOM 565 O O . VAL A 1 74 ? -5.655 6.926 13.057 1.00 98.44 74 VAL A O 1
ATOM 568 N N . LEU A 1 75 ? -3.559 6.695 13.817 1.00 98.50 75 LEU A N 1
ATOM 569 C CA . LEU A 1 75 ? -3.715 5.293 14.198 1.00 98.50 75 LEU A CA 1
ATOM 570 C C . LEU A 1 75 ? -4.794 5.125 15.276 1.00 98.50 75 LEU A C 1
ATOM 572 O O . LEU A 1 75 ? -5.657 4.258 15.145 1.00 98.50 75 LEU A O 1
ATOM 576 N N . ALA A 1 76 ? -4.785 5.968 16.311 1.00 98.50 76 ALA A N 1
ATOM 577 C CA . ALA A 1 76 ? -5.808 5.961 17.352 1.00 98.50 76 ALA A CA 1
ATOM 578 C C . ALA A 1 76 ? -7.206 6.230 16.771 1.00 98.50 76 ALA A C 1
ATOM 580 O O . ALA A 1 76 ? -8.163 5.559 17.155 1.00 98.50 76 ALA A O 1
ATOM 581 N N . ALA A 1 77 ? -7.323 7.144 15.803 1.00 98.50 77 ALA A N 1
ATOM 582 C CA . ALA A 1 77 ? -8.575 7.401 15.096 1.00 98.50 77 ALA A CA 1
ATOM 583 C C . ALA A 1 77 ? -9.055 6.184 14.283 1.00 98.50 77 ALA A C 1
ATOM 585 O O . ALA A 1 77 ? -10.240 5.863 14.336 1.00 98.50 77 ALA A O 1
ATOM 586 N N . CYS A 1 78 ? -8.161 5.465 13.593 1.00 98.19 78 CYS A N 1
ATOM 587 C CA . CYS A 1 78 ? -8.499 4.213 12.901 1.00 98.19 78 CYS A CA 1
ATOM 588 C C . CYS A 1 78 ? -9.019 3.144 13.872 1.00 98.19 78 CYS A C 1
ATOM 590 O O . CYS A 1 78 ? -10.051 2.517 13.623 1.00 98.19 78 CYS A O 1
ATOM 592 N N . VAL A 1 79 ? -8.344 2.968 15.012 1.00 98.06 79 VAL A N 1
ATOM 593 C CA . VAL A 1 79 ? -8.770 2.019 16.053 1.00 98.06 79 VAL A CA 1
ATOM 594 C C . VAL A 1 79 ? -10.138 2.411 16.615 1.00 98.06 79 VAL A C 1
ATOM 596 O O . VAL A 1 79 ? -11.029 1.568 16.702 1.00 98.06 79 VAL A O 1
ATOM 599 N N . ALA A 1 80 ? -10.347 3.692 16.934 1.00 98.44 80 ALA A N 1
ATOM 600 C CA . ALA A 1 80 ? -11.627 4.201 17.426 1.00 98.44 80 ALA A CA 1
ATOM 601 C C . ALA A 1 80 ? -12.757 4.068 16.389 1.00 98.44 80 ALA A C 1
ATOM 603 O O . ALA A 1 80 ? -13.904 3.812 16.753 1.00 98.44 80 ALA A O 1
ATOM 604 N N . ALA A 1 81 ? -12.441 4.189 15.098 1.00 97.75 81 ALA A N 1
ATOM 605 C CA . ALA A 1 81 ? -13.383 3.966 14.006 1.00 97.75 81 ALA A CA 1
ATOM 606 C C . ALA A 1 81 ? -13.748 2.481 13.812 1.00 97.75 81 ALA A C 1
ATOM 608 O O . ALA A 1 81 ? -14.672 2.186 13.044 1.00 97.75 81 ALA A O 1
ATOM 609 N N . GLY A 1 82 ? -13.059 1.556 14.490 1.00 97.88 82 GLY A N 1
ATOM 610 C CA . GLY A 1 82 ? -13.271 0.114 14.385 1.00 97.88 82 GLY A CA 1
ATOM 611 C C . GLY A 1 82 ? -12.597 -0.524 13.170 1.00 97.88 82 GLY A C 1
ATOM 612 O O . GLY A 1 82 ? -13.071 -1.556 12.690 1.00 97.88 82 GLY A O 1
ATOM 613 N N . ASP A 1 83 ? -11.534 0.084 12.638 1.00 97.94 83 ASP A N 1
ATOM 614 C CA . ASP A 1 83 ? -10.744 -0.539 11.578 1.00 97.94 83 ASP A CA 1
ATOM 615 C C . ASP A 1 83 ? -9.978 -1.748 12.138 1.00 97.94 83 ASP A C 1
ATOM 617 O O . ASP A 1 83 ? -9.390 -1.708 13.218 1.00 97.94 83 ASP A O 1
ATOM 621 N N . GLN A 1 84 ? -10.005 -2.854 11.398 1.00 97.31 84 GLN A N 1
ATOM 622 C CA . GLN A 1 84 ? -9.469 -4.152 11.820 1.00 97.31 84 GLN A CA 1
ATOM 623 C C . GLN A 1 84 ? -8.037 -4.384 11.324 1.00 97.31 84 GLN A C 1
ATOM 625 O O . GLN A 1 84 ? -7.345 -5.281 11.800 1.00 97.31 84 GLN A O 1
ATOM 630 N N . ALA A 1 85 ? -7.593 -3.580 10.361 1.00 96.19 85 ALA A N 1
ATOM 631 C CA . ALA A 1 85 ? -6.217 -3.498 9.902 1.00 96.19 85 ALA A CA 1
ATOM 632 C C . ALA A 1 85 ? -5.903 -2.051 9.508 1.00 96.19 85 ALA A C 1
ATOM 634 O O . ALA A 1 85 ? -6.805 -1.286 9.167 1.00 96.19 85 ALA A O 1
ATOM 635 N N . VAL A 1 86 ? -4.624 -1.678 9.525 1.00 96.81 86 VAL A N 1
ATOM 636 C CA . VAL A 1 86 ? -4.172 -0.333 9.149 1.00 96.81 86 VAL A CA 1
ATOM 637 C C . VAL A 1 86 ? -2.995 -0.448 8.190 1.00 96.81 86 VAL A C 1
ATOM 639 O O . VAL A 1 86 ? -2.019 -1.144 8.472 1.00 96.81 86 VAL A O 1
ATOM 642 N N . LEU A 1 87 ? -3.093 0.221 7.041 1.00 96.12 87 LEU A N 1
ATOM 643 C CA . LEU A 1 87 ? -1.978 0.373 6.111 1.00 96.12 87 LEU A CA 1
ATOM 644 C C . LEU A 1 87 ? -1.115 1.564 6.515 1.00 96.12 87 LEU A C 1
ATOM 646 O O . LEU A 1 87 ? -1.640 2.624 6.832 1.00 96.12 87 LEU A O 1
ATOM 650 N N . PHE A 1 88 ? 0.198 1.403 6.435 1.00 96.62 88 PHE A N 1
ATOM 651 C CA . PHE A 1 88 ? 1.146 2.493 6.623 1.00 96.62 88 PHE A CA 1
ATOM 652 C C . PHE A 1 88 ? 1.822 2.786 5.294 1.00 96.62 88 PHE A C 1
ATOM 654 O O . PHE A 1 88 ? 2.363 1.879 4.656 1.00 96.62 88 PHE A O 1
ATOM 661 N N . ASP A 1 89 ? 1.775 4.042 4.868 1.00 97.19 89 ASP A N 1
ATOM 662 C CA . ASP A 1 89 ? 2.578 4.483 3.736 1.00 97.19 89 ASP A CA 1
ATOM 663 C C . ASP A 1 89 ? 4.078 4.365 4.045 1.00 97.19 89 ASP A C 1
ATOM 665 O O . ASP A 1 89 ? 4.504 4.387 5.199 1.00 97.19 89 ASP A O 1
ATOM 669 N N . GLY A 1 90 ? 4.893 4.272 2.997 1.00 95.94 90 GLY A N 1
ATOM 670 C CA . GLY A 1 90 ? 6.339 4.171 3.139 1.00 95.94 90 GLY A CA 1
ATOM 671 C C . GLY A 1 90 ? 7.065 4.423 1.825 1.00 95.94 90 GLY A C 1
ATOM 672 O O . GLY A 1 90 ? 6.786 3.780 0.809 1.00 95.94 90 GLY A O 1
ATOM 673 N N . VAL A 1 91 ? 8.015 5.360 1.864 1.00 95.75 91 VAL A N 1
ATOM 674 C CA . VAL A 1 91 ? 8.913 5.710 0.746 1.00 95.75 91 VAL A CA 1
ATOM 675 C C . VAL A 1 91 ? 10.397 5.603 1.109 1.00 95.75 91 VAL A C 1
ATOM 677 O O . VAL A 1 91 ? 11.245 5.622 0.221 1.00 95.75 91 VAL A O 1
ATOM 680 N N . SER A 1 92 ? 10.705 5.453 2.396 1.00 90.69 92 SER A N 1
ATOM 681 C CA . SER A 1 92 ? 12.044 5.326 2.974 1.00 90.69 92 SER A CA 1
ATOM 682 C C . SER A 1 92 ? 12.043 4.259 4.069 1.00 90.69 92 SER A C 1
ATOM 684 O O . SER A 1 92 ? 10.966 3.817 4.479 1.00 90.69 92 SER A O 1
ATOM 686 N N . GLU A 1 93 ? 13.236 3.845 4.504 1.00 78.88 93 GLU A N 1
ATOM 687 C CA . GLU A 1 93 ? 13.393 3.006 5.704 1.00 78.88 93 GLU A CA 1
ATOM 688 C C . GLU A 1 93 ? 12.831 3.666 6.968 1.00 78.88 93 GLU A C 1
ATOM 690 O O . GLU A 1 93 ? 12.761 4.922 7.001 1.00 78.88 93 GLU A O 1
#